Protein AF-A0A929BNR9-F1 (afdb_monomer)

Solvent-access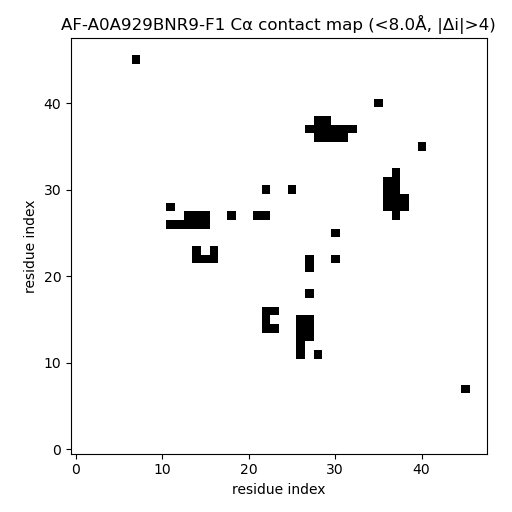ible surface area (backbone atoms only — not comparable to full-atom values): 3297 Å² total; per-residue (Å²): 132,83,80,82,86,86,81,87,87,81,94,82,86,59,69,38,78,91,48,60,73,73,23,72,89,39,56,54,51,63,43,69,56,90,93,42,33,47,51,54,57,54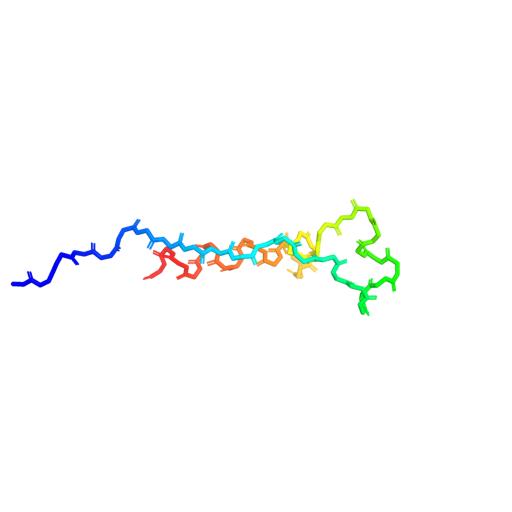,53,55,59,75,73,108

Radius of gyration: 13.98 Å; Cα contacts (8 Å, |Δi|>4): 33; chains: 1; bounding box: 30×28×36 Å

Structure (mmCIF, N/CA/C/O backbone):
data_AF-A0A929BNR9-F1
#
_entry.id   AF-A0A929BNR9-F1
#
loop_
_atom_site.group_PDB
_atom_site.id
_atom_site.type_symbol
_atom_site.label_atom_id
_atom_site.label_alt_id
_atom_site.label_comp_id
_atom_site.label_asym_id
_atom_site.label_entity_id
_atom_site.label_seq_id
_atom_site.pdbx_PDB_ins_code
_atom_site.Cartn_x
_atom_site.Cartn_y
_atom_site.Cartn_z
_atom_site.occupancy
_atom_site.B_iso_or_equiv
_atom_site.auth_seq_id
_atom_site.auth_comp_id
_atom_site.auth_asym_id
_atom_site.auth_atom_id
_atom_site.pdbx_PDB_model_num
ATOM 1 N N . MET A 1 1 ? -19.612 18.017 21.268 1.00 73.75 1 MET A N 1
ATOM 2 C CA . MET A 1 1 ? -18.666 16.929 20.935 1.00 73.75 1 MET A CA 1
ATOM 3 C C . MET A 1 1 ? -18.513 16.912 19.424 1.00 73.75 1 MET A C 1
ATOM 5 O O . MET A 1 1 ? -19.528 17.041 18.750 1.00 73.75 1 MET A O 1
ATOM 9 N N . ALA A 1 2 ? -17.289 16.870 18.896 1.00 80.19 2 ALA A N 1
ATOM 10 C CA . ALA A 1 2 ? -17.081 16.793 17.448 1.00 80.19 2 ALA A CA 1
ATOM 11 C C . ALA A 1 2 ? -17.620 15.456 16.912 1.00 80.19 2 ALA A C 1
ATOM 13 O O . ALA A 1 2 ? -17.578 14.452 17.622 1.00 80.19 2 ALA A O 1
ATOM 14 N N . GLN A 1 3 ? -18.161 15.451 15.692 1.00 89.38 3 GLN A N 1
ATOM 15 C CA . GLN A 1 3 ? -18.612 14.208 15.065 1.00 89.38 3 GLN A CA 1
ATOM 16 C C . GLN A 1 3 ? -17.416 13.270 14.825 1.00 89.38 3 GLN A C 1
ATOM 18 O O . GLN A 1 3 ? -16.338 13.758 14.472 1.00 89.38 3 GLN A O 1
ATOM 23 N N . PRO A 1 4 ? -17.584 11.946 14.998 1.00 91.31 4 PRO A N 1
ATOM 24 C CA . PRO A 1 4 ? -16.522 10.990 14.717 1.00 91.31 4 PRO A CA 1
ATOM 25 C C . PRO A 1 4 ? -16.142 11.032 13.232 1.00 91.31 4 PRO A C 1
ATOM 27 O O . PRO A 1 4 ? -17.006 11.109 12.353 1.00 91.31 4 PRO A O 1
ATOM 30 N N . ILE A 1 5 ? -14.841 10.978 12.947 1.00 92.75 5 ILE A N 1
ATOM 31 C CA . ILE A 1 5 ? -14.330 10.909 11.577 1.00 92.75 5 ILE A CA 1
ATOM 32 C C . ILE A 1 5 ? -14.558 9.487 11.060 1.00 92.75 5 ILE A C 1
ATOM 34 O O . ILE A 1 5 ? -14.061 8.527 11.632 1.00 92.75 5 ILE A O 1
ATOM 38 N N . THR A 1 6 ? -15.335 9.353 9.987 1.00 93.94 6 THR A N 1
ATOM 39 C CA . THR A 1 6 ? -15.763 8.050 9.436 1.00 93.94 6 THR A CA 1
ATOM 40 C C . THR A 1 6 ? -15.238 7.785 8.028 1.00 93.94 6 THR A C 1
ATOM 42 O O . THR A 1 6 ? -15.528 6.744 7.440 1.00 93.94 6 THR A O 1
ATOM 45 N N . LYS A 1 7 ? -14.506 8.740 7.446 1.00 94.56 7 LYS A N 1
ATOM 46 C CA . LYS A 1 7 ? -14.031 8.680 6.063 1.00 94.56 7 LYS A CA 1
ATOM 47 C C . LYS A 1 7 ? -12.572 9.092 5.989 1.00 94.56 7 LYS A C 1
ATOM 49 O O . LYS A 1 7 ? -12.181 10.093 6.583 1.00 94.56 7 LYS A O 1
ATOM 54 N N . ALA A 1 8 ? -11.816 8.351 5.193 1.00 95.94 8 ALA A N 1
ATOM 55 C CA . ALA A 1 8 ? -10.427 8.631 4.872 1.00 95.94 8 ALA A CA 1
ATOM 56 C C . ALA A 1 8 ? -10.236 8.607 3.351 1.00 95.94 8 ALA A C 1
ATOM 58 O O . ALA A 1 8 ? -10.952 7.906 2.634 1.00 95.94 8 ALA A O 1
ATOM 59 N N . ILE A 1 9 ? -9.272 9.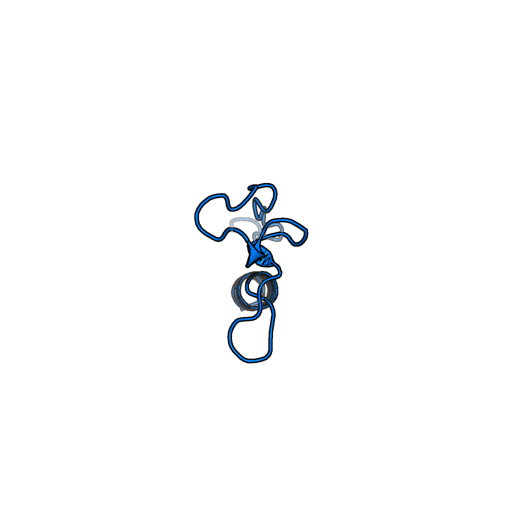386 2.862 1.00 96.31 9 ILE A N 1
ATOM 60 C CA . ILE A 1 9 ? -8.885 9.427 1.450 1.00 96.31 9 ILE A CA 1
ATOM 61 C C . ILE A 1 9 ? -7.438 8.956 1.361 1.00 96.31 9 ILE A C 1
ATOM 63 O O . ILE A 1 9 ? -6.560 9.550 1.983 1.00 96.31 9 ILE A O 1
ATOM 67 N N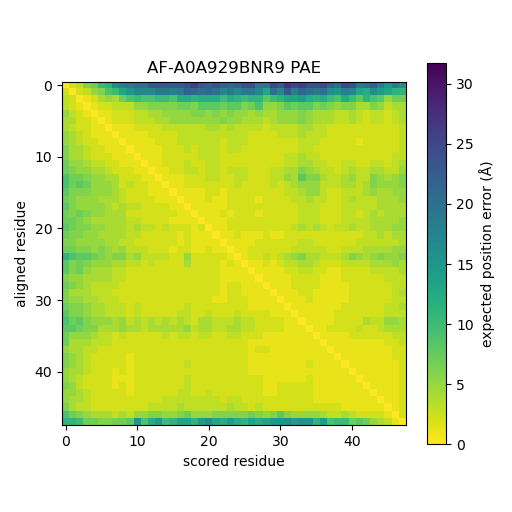 . VAL A 1 10 ? -7.193 7.916 0.563 1.00 96.06 10 VAL A N 1
ATOM 68 C CA . VAL A 1 10 ? -5.850 7.383 0.302 1.00 96.06 10 VAL A CA 1
ATOM 69 C C . VAL A 1 10 ? -5.516 7.588 -1.178 1.00 96.06 10 VAL A C 1
ATOM 71 O O . VAL A 1 10 ? -6.078 6.900 -2.032 1.00 96.06 10 VAL A O 1
ATOM 74 N N . PRO A 1 11 ? -4.631 8.539 -1.524 1.00 95.69 11 PRO A N 1
ATOM 75 C CA . PRO A 1 11 ? -4.198 8.727 -2.905 1.00 95.69 11 PRO A CA 1
ATOM 76 C C . PRO A 1 11 ? -3.334 7.546 -3.379 1.00 95.69 11 PRO A C 1
ATOM 78 O O . PRO A 1 11 ? -2.221 7.363 -2.894 1.00 95.69 11 PRO A O 1
ATOM 81 N N . ALA A 1 12 ? -3.826 6.774 -4.353 1.00 94.81 12 ALA A N 1
ATOM 82 C CA . ALA A 1 12 ? -3.169 5.559 -4.866 1.00 94.81 12 ALA A CA 1
ATOM 83 C C . ALA A 1 12 ? -3.011 5.544 -6.405 1.00 94.81 12 ALA A C 1
ATOM 85 O O . ALA A 1 12 ? -3.028 4.496 -7.040 1.00 94.81 12 ALA A O 1
ATOM 86 N N . ALA A 1 13 ? -2.906 6.723 -7.029 1.00 93.69 13 ALA A N 1
ATOM 87 C CA . ALA A 1 13 ? -2.868 6.880 -8.492 1.00 93.69 13 ALA A CA 1
ATOM 88 C C . ALA A 1 13 ? -1.452 7.118 -9.069 1.00 93.69 13 ALA A C 1
ATOM 90 O O . ALA A 1 13 ? -1.303 7.525 -10.220 1.00 93.69 13 ALA A O 1
ATOM 91 N N . GLY A 1 14 ? -0.391 6.931 -8.275 1.00 93.25 14 GLY A N 1
ATOM 92 C CA . GLY A 1 14 ? 0.981 7.233 -8.697 1.00 93.25 14 GLY A CA 1
ATOM 93 C C . GLY A 1 14 ? 1.629 6.117 -9.526 1.00 93.25 14 GLY A C 1
ATOM 94 O O . GLY A 1 14 ? 1.633 4.965 -9.115 1.00 93.25 14 GLY A O 1
ATOM 95 N N . LEU A 1 15 ? 2.303 6.470 -10.630 1.00 93.25 15 LEU A N 1
ATOM 96 C CA . LEU A 1 15 ? 2.939 5.507 -11.554 1.00 93.25 15 LEU A CA 1
ATOM 97 C C . LEU A 1 15 ? 4.181 4.774 -11.007 1.00 93.25 15 LEU A C 1
ATOM 99 O O . LEU A 1 15 ? 4.692 3.861 -11.644 1.00 93.25 15 LEU A O 1
ATOM 103 N N . GLY A 1 1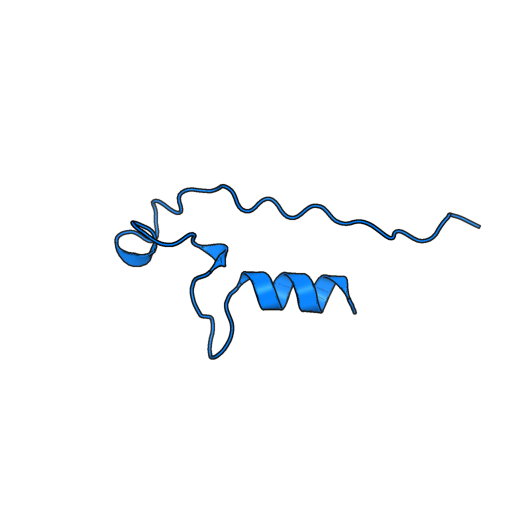6 ? 4.722 5.185 -9.856 1.00 95.56 16 GLY A N 1
ATOM 104 C CA . GLY A 1 16 ? 5.834 4.473 -9.215 1.00 95.56 16 GLY A CA 1
ATOM 105 C C . GLY A 1 16 ? 7.113 4.362 -10.061 1.00 95.56 16 GLY A C 1
ATOM 106 O O . GLY A 1 16 ? 7.780 3.337 -9.998 1.00 95.56 16 GLY A O 1
ATOM 107 N N . THR A 1 17 ? 7.487 5.393 -10.827 1.00 96.75 17 THR A N 1
ATOM 108 C CA . THR A 1 17 ? 8.582 5.339 -11.826 1.00 96.75 17 THR A CA 1
ATOM 109 C C . THR A 1 17 ? 9.960 4.952 -11.272 1.00 96.75 17 THR A C 1
ATOM 111 O O . THR A 1 17 ? 10.770 4.383 -11.996 1.00 96.75 17 THR A O 1
ATOM 114 N N . ARG A 1 18 ? 10.227 5.203 -9.984 1.00 97.50 18 ARG A N 1
ATOM 115 C CA . ARG A 1 18 ? 11.477 4.807 -9.301 1.00 97.50 18 ARG A CA 1
ATOM 116 C C . ARG A 1 18 ? 11.567 3.310 -8.984 1.00 97.50 18 ARG A C 1
ATOM 118 O O . ARG A 1 18 ? 12.633 2.839 -8.617 1.00 97.50 18 ARG A O 1
ATOM 125 N N . LEU A 1 19 ? 10.451 2.593 -9.083 1.00 96.25 19 LEU A N 1
ATOM 126 C CA . LEU A 1 19 ? 10.334 1.164 -8.784 1.00 96.25 19 LEU A CA 1
ATOM 127 C C . LEU A 1 19 ? 10.150 0.328 -10.058 1.00 96.25 19 LEU A C 1
ATOM 129 O O . LEU A 1 19 ? 9.775 -0.841 -9.993 1.00 96.25 19 LEU A O 1
ATOM 133 N N . LEU A 1 20 ? 10.403 0.912 -11.232 1.00 95.62 20 LEU A N 1
ATOM 134 C CA . LEU A 1 20 ? 10.432 0.149 -12.472 1.00 95.62 20 LEU A CA 1
ATOM 135 C C . LEU A 1 20 ? 11.584 -0.878 -12.429 1.00 95.62 20 LEU A C 1
ATOM 137 O O . LEU A 1 20 ? 12.658 -0.561 -11.921 1.00 95.62 20 LEU A O 1
ATOM 141 N N . PRO A 1 21 ? 11.380 -2.102 -12.956 1.00 95.50 21 PRO A N 1
ATOM 142 C CA . PRO A 1 21 ? 10.223 -2.543 -13.743 1.00 95.50 21 PRO A CA 1
ATOM 143 C C . PRO A 1 21 ? 9.041 -3.081 -12.919 1.00 95.50 21 PRO A C 1
ATOM 145 O O . PRO A 1 21 ? 7.999 -3.369 -13.504 1.00 95.50 21 PRO A O 1
ATOM 148 N N . ALA A 1 22 ? 9.169 -3.208 -11.595 1.00 95.19 22 ALA A N 1
ATOM 149 C CA . ALA A 1 22 ? 8.156 -3.838 -10.744 1.00 95.19 22 ALA A CA 1
ATOM 150 C C . ALA A 1 22 ? 6.792 -3.128 -10.808 1.00 95.19 22 ALA A C 1
ATOM 152 O O . ALA A 1 22 ? 5.752 -3.776 -10.752 1.00 95.19 22 ALA A O 1
ATOM 153 N N . THR A 1 23 ? 6.790 -1.809 -11.001 1.00 96.50 23 THR A N 1
ATOM 154 C CA . THR A 1 23 ? 5.573 -0.985 -11.098 1.00 96.50 23 THR A CA 1
ATOM 155 C C . THR A 1 23 ? 5.079 -0.744 -12.525 1.00 96.50 23 THR A C 1
ATOM 157 O O . THR A 1 23 ? 4.189 0.074 -12.745 1.00 96.50 23 THR A O 1
ATOM 160 N N . LYS A 1 24 ? 5.638 -1.434 -13.530 1.00 95.44 24 LYS A N 1
ATOM 161 C CA . LYS A 1 24 ? 5.262 -1.213 -14.938 1.00 95.44 24 LYS A CA 1
ATOM 162 C C . LYS A 1 24 ? 3.818 -1.632 -15.230 1.00 95.44 24 LYS A C 1
ATOM 164 O O . LYS A 1 24 ? 3.139 -0.969 -16.006 1.00 95.44 24 LYS A O 1
ATOM 169 N N . SER A 1 25 ? 3.378 -2.747 -14.650 1.00 93.81 25 SER A N 1
ATOM 170 C CA . SER A 1 25 ? 2.052 -3.347 -14.866 1.00 93.81 25 SER A CA 1
ATOM 171 C C . SER A 1 25 ? 1.212 -3.448 -13.590 1.00 93.81 25 SER A C 1
ATOM 173 O O . SER A 1 25 ? 0.053 -3.851 -13.658 1.00 93.81 25 SER A O 1
ATOM 175 N N . GLN A 1 26 ? 1.778 -3.090 -12.436 1.00 92.81 26 GLN A N 1
ATOM 176 C CA . GLN A 1 26 ? 1.111 -3.131 -11.139 1.00 92.81 26 GLN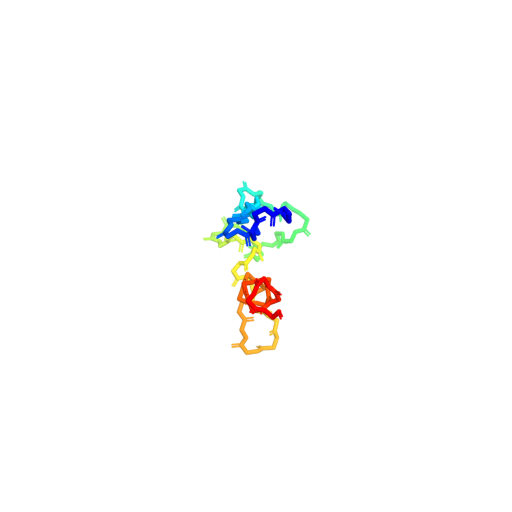 A CA 1
ATOM 177 C C . GLN A 1 26 ? 1.345 -1.809 -10.384 1.00 92.81 26 GLN A C 1
ATOM 179 O O . GLN A 1 26 ? 2.474 -1.318 -10.377 1.00 92.81 26 GLN A O 1
ATOM 184 N N . PRO A 1 27 ? 0.320 -1.222 -9.732 1.00 95.31 27 PRO A N 1
ATOM 185 C CA . PRO A 1 27 ? 0.502 -0.045 -8.883 1.00 95.31 27 PRO A CA 1
ATOM 186 C C . PRO A 1 27 ? 1.496 -0.309 -7.749 1.00 95.31 27 PRO A C 1
ATOM 188 O O . PRO A 1 27 ? 1.547 -1.416 -7.207 1.00 95.31 27 PRO A O 1
ATOM 191 N N . LYS A 1 28 ? 2.247 0.715 -7.330 1.00 96.38 28 LYS A N 1
ATOM 192 C CA . LYS A 1 28 ? 3.232 0.567 -6.242 1.00 96.38 28 LYS A CA 1
ATOM 193 C C . LYS A 1 28 ? 2.578 0.160 -4.916 1.00 96.38 28 LYS A C 1
ATOM 195 O O . LYS A 1 28 ? 3.185 -0.556 -4.129 1.00 96.38 28 LYS A O 1
ATOM 200 N N . GLU A 1 29 ? 1.339 0.579 -4.687 1.00 97.25 29 GLU A N 1
ATOM 201 C CA . GLU A 1 29 ? 0.550 0.300 -3.486 1.00 97.25 29 GLU A CA 1
ATOM 202 C C . GLU A 1 29 ? 0.137 -1.180 -3.387 1.00 97.25 29 GLU A C 1
ATOM 204 O O . GLU A 1 29 ? -0.156 -1.671 -2.297 1.00 97.25 29 GLU A O 1
ATOM 209 N N . MET A 1 30 ? 0.148 -1.903 -4.511 1.00 96.88 30 MET A N 1
ATOM 210 C CA . MET A 1 30 ? -0.152 -3.337 -4.579 1.00 96.88 30 MET A CA 1
ATOM 211 C C . MET A 1 30 ? 1.088 -4.223 -4.431 1.00 96.88 30 MET A C 1
ATOM 213 O O . MET A 1 30 ? 0.944 -5.442 -4.333 1.00 96.88 30 MET A O 1
ATOM 217 N N . LEU A 1 31 ? 2.293 -3.644 -4.396 1.00 96.19 31 LEU A N 1
ATOM 218 C CA . LEU A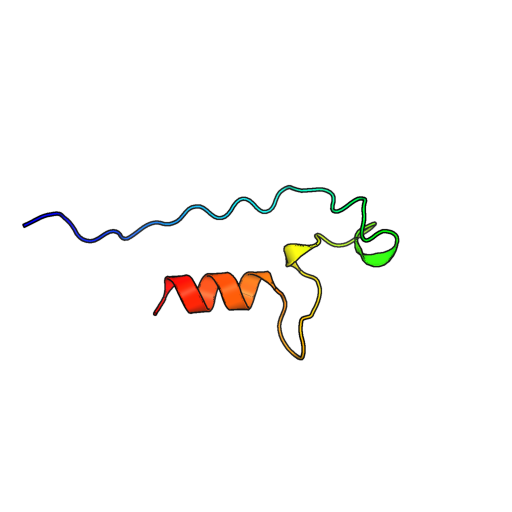 1 31 ? 3.513 -4.418 -4.189 1.00 96.19 31 LEU A CA 1
ATOM 219 C C . LEU A 1 31 ? 3.491 -5.086 -2.803 1.00 96.19 31 LEU A C 1
ATOM 221 O O . LEU A 1 31 ? 3.061 -4.461 -1.828 1.00 96.19 31 LEU A O 1
ATOM 225 N N . PRO A 1 32 ? 3.945 -6.343 -2.687 1.00 96.56 32 PRO A N 1
ATOM 226 C CA . PRO A 1 32 ? 3.930 -7.056 -1.421 1.00 96.56 32 PRO A CA 1
ATOM 227 C C . PRO A 1 32 ? 5.003 -6.519 -0.468 1.00 96.56 32 PRO A C 1
ATOM 229 O O . PRO A 1 32 ? 6.177 -6.409 -0.822 1.00 96.56 32 PRO A O 1
ATOM 232 N N . VAL A 1 33 ? 4.609 -6.263 0.776 1.00 96.56 33 VAL A N 1
ATOM 233 C CA . VAL A 1 33 ? 5.507 -6.128 1.925 1.00 96.56 33 VAL A CA 1
ATOM 234 C C . VAL A 1 33 ? 5.262 -7.336 2.818 1.00 96.56 33 VAL A C 1
ATOM 236 O O . VAL A 1 33 ? 4.196 -7.506 3.408 1.00 96.56 33 VAL A O 1
ATOM 239 N N . GLY A 1 34 ? 6.230 -8.251 2.850 1.00 96.62 34 GLY A N 1
ATOM 240 C CA . GLY A 1 34 ? 6.036 -9.556 3.476 1.00 96.62 34 GLY A CA 1
ATOM 241 C C . GLY A 1 34 ? 4.943 -10.359 2.763 1.00 96.62 34 GLY A C 1
ATOM 242 O O . GLY A 1 34 ? 5.146 -10.823 1.645 1.00 96.62 34 GLY A O 1
ATOM 243 N N . ARG A 1 35 ? 3.792 -10.549 3.422 1.00 96.81 35 ARG A N 1
ATOM 244 C CA . ARG A 1 35 ? 2.677 -11.379 2.917 1.00 96.81 35 ARG A CA 1
ATOM 245 C C . ARG A 1 35 ? 1.452 -10.586 2.460 1.00 96.81 35 ARG A C 1
ATOM 247 O O . ARG A 1 35 ? 0.476 -11.200 2.040 1.00 96.81 35 ARG A O 1
ATOM 254 N N . LYS A 1 36 ? 1.472 -9.259 2.572 1.00 97.62 36 LYS A N 1
ATOM 255 C CA . LYS A 1 36 ? 0.332 -8.391 2.255 1.00 97.62 36 LYS A CA 1
ATOM 256 C C . LYS A 1 36 ? 0.781 -7.243 1.349 1.00 97.62 36 LYS A C 1
ATOM 258 O O . LYS A 1 36 ? 1.939 -6.836 1.434 1.00 97.62 36 LYS A O 1
ATOM 263 N N . PRO A 1 37 ? -0.090 -6.707 0.483 1.00 97.56 37 PRO A N 1
ATOM 264 C CA . PRO A 1 37 ? 0.224 -5.502 -0.275 1.00 97.56 37 PRO A CA 1
ATOM 265 C C . PRO A 1 37 ? 0.348 -4.286 0.654 1.00 97.56 37 PRO A C 1
ATOM 267 O O . PRO A 1 37 ? -0.314 -4.229 1.692 1.00 97.56 37 PRO A O 1
ATOM 270 N N . VAL A 1 38 ? 1.150 -3.287 0.265 1.00 97.12 38 VAL A N 1
ATOM 271 C CA . VAL A 1 38 ? 1.336 -2.040 1.041 1.00 97.12 38 VAL A CA 1
ATOM 272 C C . VAL A 1 38 ? -0.005 -1.405 1.421 1.00 97.12 38 VAL A C 1
ATOM 274 O O . VAL A 1 38 ? -0.196 -1.021 2.573 1.00 97.12 38 VAL A O 1
ATOM 277 N N . ILE A 1 39 ? -0.956 -1.335 0.484 1.00 97.19 39 ILE A N 1
ATOM 278 C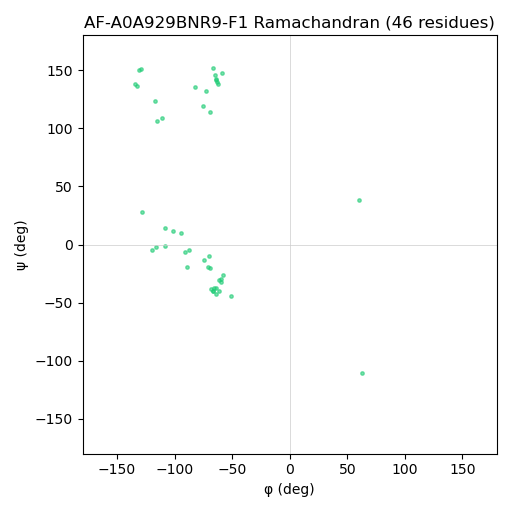 CA . ILE A 1 39 ? -2.263 -0.699 0.708 1.00 97.19 39 ILE A CA 1
ATOM 279 C C . ILE A 1 39 ? -3.063 -1.352 1.839 1.00 97.19 39 ILE A C 1
ATOM 281 O O . ILE A 1 39 ? -3.825 -0.673 2.519 1.00 97.19 39 ILE A O 1
ATOM 285 N N . GLN A 1 40 ? -2.874 -2.653 2.075 1.00 97.50 40 GLN A N 1
ATOM 286 C CA . GLN A 1 40 ? -3.581 -3.354 3.140 1.00 97.50 40 GLN A CA 1
ATOM 287 C C . GLN A 1 40 ? -3.114 -2.887 4.519 1.00 97.50 40 GLN A C 1
ATOM 289 O O . GLN A 1 40 ? -3.948 -2.707 5.398 1.00 97.50 40 GLN A O 1
ATOM 294 N N . TYR A 1 41 ? -1.818 -2.626 4.697 1.00 97.62 41 TYR A N 1
ATOM 295 C CA . TYR A 1 41 ? -1.307 -2.066 5.949 1.00 97.62 41 TYR A CA 1
ATOM 296 C C . TYR A 1 41 ? -1.903 -0.683 6.237 1.00 97.62 41 TYR A C 1
ATOM 298 O O . TYR A 1 41 ? -2.294 -0.417 7.366 1.00 97.62 41 TYR A O 1
ATOM 306 N N . VAL A 1 42 ? -2.051 0.158 5.207 1.00 97.06 42 VAL A N 1
ATOM 307 C CA . VAL A 1 42 ? -2.676 1.486 5.336 1.00 97.06 42 VAL A CA 1
ATOM 308 C C . VAL A 1 42 ? -4.149 1.371 5.736 1.00 97.06 42 VAL A C 1
ATOM 310 O O . VAL A 1 42 ? -4.617 2.109 6.593 1.00 97.06 42 VAL A O 1
ATOM 313 N N . VAL A 1 43 ? -4.897 0.438 5.139 1.00 96.88 43 VAL A N 1
ATOM 314 C CA . VAL A 1 43 ? -6.306 0.211 5.507 1.00 96.88 43 VAL A CA 1
ATOM 315 C C . VAL A 1 43 ? -6.433 -0.332 6.932 1.00 96.88 43 VAL A C 1
ATOM 317 O O . VAL A 1 43 ? -7.325 0.101 7.655 1.00 96.88 43 VAL A O 1
ATOM 320 N N . GLU A 1 44 ? -5.551 -1.245 7.345 1.00 97.25 44 GLU A N 1
ATOM 321 C CA . GLU A 1 44 ? -5.518 -1.783 8.712 1.00 97.25 44 GLU A CA 1
ATOM 322 C C . GLU A 1 44 ? -5.191 -0.687 9.745 1.00 97.25 44 GLU A C 1
ATOM 324 O O . GLU A 1 44 ? -5.812 -0.657 10.802 1.00 97.25 44 GLU A O 1
ATOM 329 N N . GLU A 1 45 ? -4.300 0.257 9.420 1.00 96.56 45 GLU A N 1
ATOM 330 C CA . GLU A 1 45 ? -3.996 1.427 10.262 1.00 96.56 45 GLU A CA 1
ATOM 331 C C . GLU A 1 45 ? -5.187 2.386 10.387 1.00 96.56 45 GLU A C 1
ATOM 333 O O . GLU A 1 45 ? -5.439 2.910 11.464 1.00 96.56 45 GLU A O 1
ATOM 338 N N . LEU A 1 46 ? -5.963 2.585 9.317 1.00 95.94 46 LEU A N 1
ATOM 339 C CA . LEU A 1 46 ? -7.161 3.437 9.345 1.00 95.94 46 LEU A CA 1
ATOM 340 C C . LEU A 1 46 ? -8.329 2.838 10.146 1.00 95.94 46 LEU A C 1
ATOM 342 O O . LEU A 1 46 ? -9.266 3.564 10.476 1.00 95.94 46 LEU A O 1
ATOM 346 N N . GLN A 1 47 ? -8.321 1.523 10.385 1.00 90.25 47 GLN A N 1
ATOM 347 C CA . GLN A 1 47 ? -9.337 0.839 11.190 1.00 90.25 47 GLN A CA 1
ATO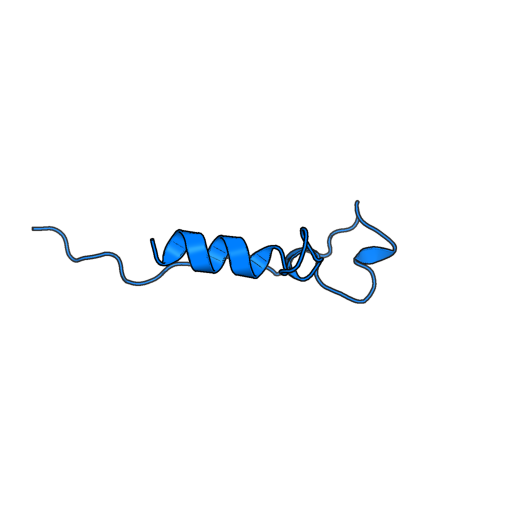M 348 C C . GLN A 1 47 ? -9.006 0.790 12.686 1.00 90.25 47 GLN A C 1
ATOM 350 O O . GLN A 1 47 ? -9.919 0.534 13.475 1.00 90.25 47 GLN A O 1
ATOM 355 N N . ALA A 1 48 ? -7.736 0.976 13.055 1.00 78.00 48 ALA A N 1
ATOM 356 C CA . ALA A 1 48 ? -7.259 0.964 14.438 1.00 78.00 48 ALA A CA 1
ATOM 357 C C . ALA A 1 48 ? -7.551 2.293 15.153 1.00 78.00 48 ALA A C 1
ATOM 359 O O . ALA A 1 48 ? -7.857 2.230 16.366 1.00 78.00 48 ALA A O 1
#

Foldseek 3Di:
DDDDDDDDDDDQPDQPVVPPPVSVPPGQQQDDDDHGGNVVVVVVVVVD

Sequence (48 aa):
MAQPITKAIVPAAGLGTRLLPATKSQPKEMLPVGRKPVIQYVVEELQA

Nearest PDB structures (foldseek):
  6mnu-assembly1_B  TM=9.881E-01  e=1.477E-02  Yersinia pestis
  3juj-assembly1_D  TM=9.551E-01  e=1.698E-02  Helicobacter pylori 26695
  4d48-assembly1_A  TM=9.808E-01  e=2.095E-02  Erwinia amylovora CFBP1430
  4d48-assembly1_B  TM=9.790E-01  e=2.247E-02  Erwinia amylovora CFBP1430
  2ux8-assembly2_G  TM=9.643E-01  e=3.665E-02  Sphingomonas elodea

Mean predicted aligned error: 3.57 Å

pLDDT: mean 94.39, std 4.84, range [73.75, 97.62]

Secondary structure (DSSP, 8-state):
-PPPP-----------GGGTTTTSSS-GGGSEETTEEHHHHHHHHHH-